Protein AF-A0A2K8KAL4-F1 (afdb_monomer_lite)

pLDDT: mean 86.69, std 16.33, range [38.91, 98.5]

Foldseek 3Di:
DDDDDDDDPDDDPPPDPDFQLLVLLVQLLVLVVQLVVQCPDDVSPPCVPVSNVVSVVSNVVSVVSLVPGDGPALSSQLSVLLSQCVVQQPDDDDPVCRVVSCCDPSRVVSQVSNCVSPVDPDGRRD

Sequence (126 aa):
MKHQIKNFESGTEKNQPIDPVAAAYADWLQARKDWRDMINIEGGEDFSHPLQLEAQGREDAAADIMLQEKPVSMMGFAGLAALAWCFNAPGEPKPEELPELAQSVDCGPILAIWRACTGKDGFPET

Structure (mmCIF, N/CA/C/O backbone):
data_AF-A0A2K8KAL4-F1
#
_entry.id   AF-A0A2K8KAL4-F1
#
loop_
_atom_site.group_PDB
_atom_site.id
_atom_site.type_symbol
_atom_site.label_atom_id
_atom_site.label_alt_id
_atom_site.label_comp_id
_atom_site.label_asym_id
_atom_site.label_entity_id
_atom_site.label_seq_id
_atom_site.pdbx_PDB_ins_code
_atom_site.Cartn_x
_atom_site.Cartn_y
_atom_site.Cartn_z
_atom_site.occupancy
_atom_site.B_iso_or_equiv
_atom_site.auth_seq_id
_atom_site.auth_comp_id
_atom_site.auth_asym_id
_atom_site.auth_atom_id
_atom_site.pdbx_PDB_model_num
ATOM 1 N N . MET A 1 1 ? -60.947 -7.282 -6.009 1.00 45.69 1 MET A N 1
ATOM 2 C CA . MET A 1 1 ? -59.499 -7.581 -6.050 1.00 45.69 1 MET A CA 1
ATOM 3 C C . MET A 1 1 ? -58.791 -6.623 -6.999 1.00 45.69 1 MET A C 1
ATOM 5 O O . MET A 1 1 ? -58.866 -6.841 -8.196 1.00 45.69 1 MET A O 1
ATOM 9 N N . LYS A 1 2 ? -58.139 -5.578 -6.473 1.00 40.41 2 LYS A N 1
ATOM 10 C CA . LYS A 1 2 ? -56.961 -4.906 -7.058 1.00 40.41 2 LYS A CA 1
ATOM 11 C C . LYS A 1 2 ? -56.220 -4.248 -5.889 1.00 40.41 2 LYS A C 1
ATOM 13 O O . LYS A 1 2 ? -56.662 -3.219 -5.395 1.00 40.41 2 LYS A O 1
ATOM 18 N N . HIS A 1 3 ? -55.190 -4.900 -5.357 1.00 38.91 3 HIS A N 1
ATOM 19 C CA . HIS A 1 3 ? -54.270 -4.266 -4.412 1.00 38.91 3 HIS A CA 1
ATOM 20 C C . HIS A 1 3 ? -53.178 -3.592 -5.241 1.00 38.91 3 HIS A C 1
ATOM 22 O O . HIS A 1 3 ? -52.383 -4.272 -5.882 1.00 38.91 3 HIS A O 1
ATOM 28 N N . GLN A 1 4 ? -53.188 -2.260 -5.283 1.00 41.25 4 GLN A N 1
ATOM 29 C CA . GLN A 1 4 ? -52.037 -1.493 -5.747 1.00 41.25 4 GLN A CA 1
ATOM 30 C C . GLN A 1 4 ? -51.002 -1.506 -4.625 1.00 41.25 4 GLN A C 1
ATOM 32 O O . GLN A 1 4 ? -51.195 -0.886 -3.580 1.00 41.25 4 GLN A O 1
ATOM 37 N N . ILE A 1 5 ? -49.924 -2.251 -4.837 1.00 49.56 5 ILE A N 1
ATOM 38 C CA . ILE A 1 5 ? -48.724 -2.174 -4.011 1.00 49.56 5 ILE A CA 1
ATOM 39 C C . ILE A 1 5 ? -48.064 -0.842 -4.372 1.00 49.56 5 ILE A C 1
ATOM 41 O O . ILE A 1 5 ? -47.630 -0.645 -5.505 1.00 49.56 5 ILE A O 1
ATOM 45 N N . LYS A 1 6 ? -48.061 0.105 -3.430 1.00 48.31 6 LYS A N 1
ATOM 46 C CA . LYS A 1 6 ? -47.231 1.305 -3.535 1.00 48.31 6 LYS A CA 1
ATOM 47 C C . LYS A 1 6 ? -45.781 0.851 -3.412 1.00 48.31 6 LYS A C 1
ATOM 49 O O . LYS A 1 6 ? -45.390 0.354 -2.358 1.00 48.31 6 LYS A O 1
ATOM 54 N N . ASN A 1 7 ? -45.015 1.003 -4.486 1.00 43.72 7 ASN A N 1
ATOM 55 C CA . ASN A 1 7 ? -43.568 0.864 -4.439 1.00 43.72 7 ASN A CA 1
ATOM 56 C C . ASN A 1 7 ? -43.032 1.909 -3.455 1.00 43.72 7 ASN A C 1
ATOM 58 O O . ASN A 1 7 ? -43.199 3.109 -3.665 1.00 43.72 7 ASN A O 1
ATOM 62 N N . PHE A 1 8 ? -42.448 1.438 -2.355 1.00 43.94 8 PHE A N 1
ATOM 63 C CA . PHE A 1 8 ? -41.551 2.244 -1.543 1.00 43.94 8 PHE A CA 1
ATOM 64 C C . PHE A 1 8 ? -40.325 2.512 -2.410 1.00 43.94 8 PHE A C 1
ATOM 66 O O . PHE A 1 8 ? -39.560 1.594 -2.701 1.00 43.94 8 PHE A O 1
ATOM 73 N N . GLU A 1 9 ? -40.178 3.749 -2.871 1.00 48.06 9 GLU A N 1
ATOM 74 C CA . GLU A 1 9 ? -38.927 4.214 -3.453 1.00 48.06 9 GLU A CA 1
ATOM 75 C C . GLU A 1 9 ? -37.846 4.049 -2.382 1.00 48.06 9 GLU A C 1
ATOM 77 O O . GLU A 1 9 ? -37.909 4.646 -1.303 1.00 48.06 9 GLU A O 1
ATOM 82 N N . SER A 1 10 ? -36.904 3.142 -2.645 1.00 52.19 10 SER A N 1
ATOM 83 C CA . SER A 1 10 ? -35.739 2.918 -1.803 1.00 52.19 10 SER A CA 1
ATOM 84 C C . SER A 1 10 ? -34.954 4.219 -1.743 1.00 52.19 10 SER A C 1
ATOM 86 O O . SER A 1 10 ? -34.432 4.684 -2.758 1.00 52.19 10 SER A O 1
ATOM 88 N N . GLY A 1 11 ? -34.924 4.810 -0.550 1.00 43.66 11 GLY A N 1
ATOM 89 C CA . GLY A 1 11 ? -34.206 6.037 -0.267 1.00 43.66 11 GLY A CA 1
ATOM 90 C C . GLY A 1 11 ? -32.781 5.979 -0.804 1.00 43.66 11 GLY A C 1
ATOM 91 O O . GLY A 1 11 ? -32.049 5.035 -0.527 1.00 43.66 11 GLY A O 1
ATOM 92 N N . THR A 1 12 ? -32.454 7.009 -1.581 1.00 46.75 12 THR A N 1
ATOM 93 C CA . THR A 1 12 ? -31.121 7.533 -1.891 1.00 46.75 12 THR A CA 1
ATOM 94 C C . THR A 1 12 ? -29.985 6.805 -1.168 1.00 46.75 12 THR A C 1
ATOM 96 O O . THR A 1 12 ? -29.838 6.957 0.051 1.00 46.75 12 THR A O 1
ATOM 99 N N . GLU A 1 13 ? -29.162 6.072 -1.924 1.00 48.25 13 GLU A N 1
ATOM 100 C CA . GLU A 1 13 ? -27.801 5.721 -1.517 1.00 48.25 13 GLU A CA 1
ATOM 101 C C . GLU A 1 13 ? -27.150 6.988 -0.961 1.00 48.25 13 GLU A C 1
ATOM 103 O O . GLU A 1 13 ? -26.923 7.972 -1.668 1.00 48.25 13 GLU A O 1
ATOM 108 N N . LYS A 1 14 ? -26.961 7.018 0.359 1.00 50.22 14 LYS A N 1
ATOM 109 C CA . LYS A 1 14 ? -26.276 8.121 1.015 1.00 50.22 14 LYS A CA 1
ATOM 110 C C . LYS A 1 14 ? -24.867 8.141 0.448 1.00 50.22 14 LYS A C 1
ATOM 112 O O . LYS A 1 14 ? -24.143 7.166 0.615 1.00 50.22 14 LYS A O 1
ATOM 117 N N . ASN A 1 15 ? -24.524 9.258 -0.184 1.00 55.38 15 ASN A N 1
ATOM 118 C CA . ASN A 1 15 ? -23.190 9.654 -0.610 1.00 55.38 15 ASN A CA 1
ATOM 119 C C . ASN A 1 15 ? -22.252 9.580 0.615 1.00 55.38 15 ASN A C 1
ATOM 121 O O . ASN A 1 15 ? -22.107 10.549 1.362 1.00 55.38 15 ASN A O 1
ATOM 125 N N . GLN A 1 16 ? -21.746 8.384 0.924 1.00 58.31 16 GLN A N 1
ATOM 126 C CA . GLN A 1 16 ? -20.786 8.176 2.000 1.00 58.31 16 GLN A CA 1
ATOM 127 C C . GLN A 1 16 ? -19.524 8.943 1.596 1.00 58.31 16 GLN A C 1
ATOM 129 O O . GLN A 1 16 ? -19.119 8.842 0.435 1.00 58.31 16 GLN A O 1
ATOM 134 N N . PRO A 1 17 ? -18.920 9.731 2.500 1.00 65.06 17 PRO A N 1
ATOM 135 C CA . PRO A 1 17 ? -17.642 10.362 2.217 1.00 65.06 17 PRO A CA 1
ATOM 136 C C . PRO A 1 17 ? -16.656 9.291 1.751 1.00 65.06 17 PRO A C 1
ATOM 138 O O . PRO A 1 17 ? -16.477 8.282 2.435 1.00 65.06 17 PRO A O 1
ATOM 141 N N . ILE A 1 18 ? -16.066 9.495 0.574 1.00 84.81 18 ILE A N 1
ATOM 142 C CA . ILE A 1 18 ? -15.011 8.619 0.070 1.00 84.81 18 ILE A CA 1
ATOM 143 C C . ILE A 1 18 ? -13.846 8.739 1.051 1.00 84.81 18 ILE A C 1
ATOM 145 O O . ILE A 1 18 ? -13.385 9.846 1.329 1.00 84.81 18 ILE A O 1
ATOM 149 N N . ASP A 1 19 ? -13.408 7.611 1.605 1.00 95.19 19 ASP A N 1
ATOM 150 C CA . ASP A 1 19 ? -12.204 7.576 2.425 1.00 95.19 19 ASP A CA 1
ATOM 151 C C . ASP A 1 19 ? -11.000 7.911 1.527 1.00 95.19 19 ASP A C 1
ATOM 153 O O . ASP A 1 19 ? -10.741 7.164 0.576 1.00 95.19 19 ASP A O 1
ATOM 157 N N . PRO A 1 20 ? -10.278 9.015 1.798 1.00 96.69 20 PRO A N 1
ATOM 158 C CA . PRO A 1 20 ? -9.178 9.455 0.946 1.00 96.69 20 PRO A CA 1
ATOM 159 C C . PRO A 1 20 ? -8.049 8.421 0.885 1.00 96.69 20 PRO A C 1
ATOM 161 O O . PRO A 1 20 ? -7.458 8.221 -0.172 1.00 96.69 20 PRO A O 1
ATOM 164 N N . VAL A 1 21 ? -7.797 7.707 1.985 1.00 98.12 21 VAL A N 1
ATOM 165 C CA . VAL A 1 21 ? -6.772 6.663 2.046 1.00 98.12 21 VAL A CA 1
ATOM 166 C C . VAL A 1 21 ? -7.230 5.418 1.293 1.00 98.12 21 VAL A C 1
ATOM 168 O O . VAL A 1 21 ? -6.429 4.795 0.607 1.00 98.12 21 VAL A O 1
ATOM 171 N N . ALA A 1 22 ? -8.514 5.055 1.367 1.00 97.75 22 ALA A N 1
ATOM 172 C CA . ALA A 1 22 ? -9.029 3.910 0.612 1.00 97.75 22 ALA A CA 1
ATOM 173 C C . ALA A 1 22 ? -9.003 4.154 -0.907 1.00 97.75 22 ALA A C 1
ATOM 175 O O . ALA A 1 22 ? -8.693 3.236 -1.664 1.00 97.75 22 ALA A O 1
ATOM 176 N N . ALA A 1 23 ? -9.315 5.378 -1.348 1.00 97.31 23 ALA A N 1
ATOM 177 C CA . ALA A 1 23 ? -9.207 5.764 -2.753 1.00 97.31 23 ALA A CA 1
ATOM 178 C C . ALA A 1 23 ? -7.746 5.718 -3.228 1.00 97.31 23 ALA A C 1
ATOM 180 O O . ALA A 1 23 ? -7.446 5.034 -4.204 1.00 97.31 23 ALA A O 1
ATOM 181 N N . ALA A 1 24 ? -6.834 6.343 -2.477 1.00 98.38 24 ALA A N 1
ATOM 182 C CA . ALA A 1 24 ? -5.408 6.317 -2.789 1.00 98.38 24 ALA A CA 1
ATOM 183 C C . ALA A 1 24 ? -4.832 4.892 -2.784 1.00 98.38 24 ALA A C 1
ATOM 185 O O . ALA A 1 24 ? -4.021 4.553 -3.636 1.00 98.38 24 ALA A O 1
ATOM 186 N N . TYR A 1 25 ? -5.294 4.017 -1.889 1.00 98.31 25 TYR A N 1
ATOM 187 C CA . TYR A 1 25 ? -4.873 2.618 -1.881 1.00 98.31 25 TYR A CA 1
ATOM 188 C C . TYR A 1 25 ? -5.266 1.873 -3.167 1.00 98.31 25 TYR A C 1
ATOM 190 O O . TYR A 1 25 ? -4.470 1.098 -3.696 1.00 98.31 25 TYR A O 1
ATOM 198 N N . ALA A 1 26 ? -6.462 2.120 -3.709 1.00 98.06 26 ALA A N 1
ATOM 199 C CA . ALA A 1 26 ? -6.866 1.535 -4.986 1.00 98.06 26 ALA A CA 1
ATOM 200 C C . ALA A 1 26 ? -5.995 2.043 -6.150 1.00 98.06 26 ALA A C 1
ATOM 202 O O . ALA A 1 26 ? -5.569 1.244 -6.987 1.00 98.06 26 ALA A O 1
ATOM 203 N N . ASP A 1 27 ? -5.685 3.342 -6.166 1.00 98.25 27 ASP A N 1
ATOM 204 C CA . ASP A 1 27 ? -4.797 3.942 -7.168 1.00 98.25 27 ASP A CA 1
ATOM 205 C C . ASP A 1 27 ? -3.373 3.373 -7.072 1.00 98.25 27 ASP A C 1
ATOM 207 O O . ASP A 1 27 ? -2.761 3.038 -8.089 1.00 98.25 27 ASP A O 1
ATOM 211 N N . TRP A 1 28 ? -2.877 3.182 -5.847 1.00 98.38 28 TRP A N 1
ATOM 212 C CA . TRP A 1 28 ? -1.580 2.576 -5.561 1.00 98.38 28 TRP A CA 1
ATOM 213 C C . TRP A 1 28 ? -1.493 1.130 -6.072 1.00 98.38 28 TRP A C 1
ATOM 215 O O . TRP A 1 28 ? -0.551 0.780 -6.786 1.00 98.38 28 TRP A O 1
ATOM 225 N N . LEU A 1 29 ? -2.509 0.298 -5.799 1.00 97.94 29 LEU A N 1
ATOM 226 C CA . LEU A 1 29 ? -2.582 -1.076 -6.315 1.00 97.94 29 LEU A CA 1
ATOM 227 C C . LEU A 1 29 ? -2.591 -1.119 -7.847 1.00 97.94 29 LEU A C 1
ATOM 229 O O . LEU A 1 29 ? -1.926 -1.965 -8.450 1.00 97.94 29 LEU A O 1
ATOM 233 N N . GLN A 1 30 ? -3.338 -0.215 -8.486 1.00 97.88 30 GLN A N 1
ATOM 234 C CA . GLN A 1 30 ? -3.397 -0.158 -9.942 1.00 97.88 30 GLN A CA 1
ATOM 235 C C . GLN A 1 30 ? -2.048 0.263 -10.538 1.00 97.88 30 GLN A C 1
ATOM 237 O O . GLN A 1 30 ? -1.587 -0.372 -11.483 1.00 97.88 30 GLN A O 1
ATOM 242 N N . ALA A 1 31 ? -1.382 1.269 -9.966 1.00 96.50 31 ALA A N 1
ATOM 243 C CA . ALA A 1 31 ? -0.058 1.704 -10.410 1.00 96.50 31 ALA A CA 1
ATOM 244 C C . ALA A 1 31 ? 0.987 0.581 -10.305 1.00 96.50 31 ALA A C 1
ATOM 246 O O . ALA A 1 31 ? 1.726 0.332 -11.259 1.00 96.50 31 ALA A O 1
ATOM 247 N N . ARG A 1 32 ? 0.982 -0.171 -9.198 1.00 94.75 32 ARG A N 1
ATOM 248 C CA . ARG A 1 32 ? 1.871 -1.327 -9.000 1.00 94.75 32 ARG A CA 1
ATOM 249 C C . ARG A 1 32 ? 1.586 -2.463 -9.961 1.00 94.75 32 ARG A C 1
ATOM 251 O O . ARG A 1 32 ? 2.514 -3.096 -10.460 1.00 94.75 32 ARG A O 1
ATOM 258 N N . LYS A 1 33 ? 0.310 -2.727 -10.239 1.00 94.56 33 LYS A N 1
ATOM 259 C CA . LYS A 1 33 ? -0.079 -3.692 -11.266 1.00 94.56 33 LYS A CA 1
ATOM 260 C C . LYS A 1 33 ? 0.455 -3.272 -12.635 1.00 94.56 33 LYS A C 1
ATOM 262 O O . LYS A 1 33 ? 1.091 -4.088 -13.288 1.00 94.56 33 LYS A O 1
ATOM 267 N N . ASP A 1 34 ? 0.262 -2.013 -13.025 1.00 93.38 34 ASP A N 1
ATOM 268 C CA . ASP A 1 34 ? 0.757 -1.500 -14.305 1.00 93.38 34 ASP A CA 1
ATOM 269 C C . ASP A 1 34 ? 2.286 -1.629 -14.395 1.00 93.38 34 ASP A C 1
ATOM 271 O O . ASP A 1 34 ? 2.815 -2.075 -15.412 1.00 93.38 34 ASP A O 1
ATOM 275 N N . TRP A 1 35 ? 3.000 -1.296 -13.314 1.00 89.81 35 TRP A N 1
ATOM 276 C CA . TRP A 1 35 ? 4.453 -1.448 -13.234 1.00 89.81 35 TRP A CA 1
ATOM 277 C C . TRP A 1 35 ? 4.893 -2.911 -13.388 1.00 89.81 35 TRP A C 1
ATOM 279 O O . TRP A 1 35 ? 5.757 -3.213 -14.212 1.00 89.81 35 TRP A O 1
ATOM 289 N N . ARG A 1 36 ? 4.245 -3.842 -12.673 1.00 89.56 36 ARG A N 1
ATOM 290 C CA . ARG A 1 36 ? 4.508 -5.288 -12.788 1.00 89.56 36 ARG A CA 1
ATOM 291 C C . ARG A 1 36 ? 4.218 -5.831 -14.181 1.00 89.56 36 ARG A C 1
ATOM 293 O O . ARG A 1 36 ? 4.984 -6.645 -14.689 1.00 89.56 36 ARG A O 1
ATOM 300 N N . ASP A 1 37 ? 3.125 -5.401 -14.798 1.00 90.94 37 ASP A N 1
ATOM 301 C CA . ASP A 1 37 ? 2.764 -5.823 -16.149 1.00 90.94 37 ASP A CA 1
ATOM 302 C C . ASP A 1 37 ? 3.838 -5.370 -17.155 1.00 90.94 37 ASP A C 1
ATOM 304 O O . ASP A 1 37 ? 4.170 -6.120 -18.070 1.00 90.94 37 ASP A O 1
ATOM 308 N N . MET A 1 38 ? 4.454 -4.200 -16.943 1.00 87.62 38 MET A N 1
ATOM 309 C CA . MET A 1 38 ? 5.528 -3.680 -17.794 1.00 87.62 38 MET A CA 1
ATOM 310 C C . MET A 1 38 ? 6.881 -4.366 -17.608 1.00 87.62 38 MET A C 1
ATOM 312 O O . MET A 1 38 ? 7.594 -4.520 -18.592 1.00 87.62 38 MET A O 1
ATOM 316 N N . ILE A 1 39 ? 7.262 -4.787 -16.402 1.00 86.75 39 ILE A N 1
ATOM 317 C CA . ILE A 1 39 ? 8.549 -5.488 -16.213 1.00 86.75 39 ILE A CA 1
ATOM 318 C C . ILE A 1 39 ? 8.503 -6.943 -16.703 1.00 86.75 39 ILE A C 1
ATOM 320 O O . ILE A 1 39 ? 9.540 -7.537 -16.975 1.00 86.75 39 ILE A O 1
ATOM 324 N N . ASN A 1 40 ? 7.303 -7.517 -16.843 1.00 85.12 40 ASN A N 1
ATOM 325 C CA . ASN A 1 40 ? 7.103 -8.908 -17.255 1.00 85.12 40 ASN A CA 1
ATOM 326 C C . ASN A 1 40 ? 7.039 -9.111 -18.784 1.00 85.12 40 ASN A C 1
ATOM 328 O O . ASN A 1 40 ? 6.879 -10.247 -19.236 1.00 85.12 40 ASN A O 1
ATOM 332 N N . ILE A 1 41 ? 7.143 -8.049 -19.592 1.00 84.12 41 ILE A N 1
ATOM 333 C CA . ILE A 1 41 ? 7.239 -8.164 -21.059 1.00 84.12 41 ILE A CA 1
ATOM 334 C C . ILE A 1 41 ? 8.700 -8.265 -21.513 1.00 84.12 41 ILE A C 1
ATOM 336 O O . ILE A 1 41 ? 9.622 -7.846 -20.817 1.00 84.12 41 ILE A O 1
ATOM 340 N N . GLU A 1 42 ? 8.926 -8.789 -22.719 1.00 76.00 42 GLU A N 1
ATOM 341 C CA . GLU A 1 42 ? 10.258 -8.814 -23.330 1.00 76.00 42 GLU A CA 1
ATOM 342 C C . GLU A 1 42 ? 10.809 -7.382 -23.482 1.00 76.00 42 GLU A C 1
ATOM 344 O O . GLU A 1 42 ? 10.163 -6.522 -24.081 1.00 76.00 42 GLU A O 1
ATOM 349 N N . GLY A 1 43 ? 11.990 -7.115 -22.912 1.00 77.19 43 GLY A N 1
ATOM 350 C CA . GLY A 1 43 ? 12.573 -5.766 -22.845 1.00 77.19 43 GLY A CA 1
ATOM 351 C C . GLY A 1 43 ? 12.057 -4.891 -21.692 1.00 77.19 43 GLY A C 1
ATOM 352 O O . GLY A 1 43 ? 12.453 -3.733 -21.591 1.00 77.19 43 GLY A O 1
ATOM 353 N N . GLY A 1 44 ? 11.222 -5.437 -20.801 1.00 72.12 44 GLY A N 1
ATOM 354 C CA . GLY A 1 44 ? 10.670 -4.759 -19.621 1.00 72.12 44 GLY A CA 1
ATOM 355 C C . GLY A 1 44 ? 11.690 -4.393 -18.537 1.00 72.12 44 GLY A C 1
ATOM 356 O O . GLY A 1 44 ? 11.349 -3.698 -17.588 1.00 72.12 44 GLY A O 1
ATOM 357 N N . GLU A 1 45 ? 12.950 -4.799 -18.680 1.00 80.81 45 GLU A N 1
ATOM 358 C CA . GLU A 1 45 ? 14.040 -4.441 -17.761 1.00 80.81 45 GLU A CA 1
ATOM 359 C C . GLU A 1 45 ? 14.615 -3.032 -18.019 1.00 80.81 45 GLU A C 1
ATOM 361 O O . GLU A 1 45 ? 15.527 -2.592 -17.318 1.00 80.81 45 GLU A O 1
ATOM 366 N N . ASP A 1 46 ? 14.093 -2.292 -19.007 1.00 84.62 46 ASP A N 1
ATOM 367 C CA . ASP A 1 46 ? 14.392 -0.865 -19.157 1.00 84.62 46 ASP A CA 1
ATOM 368 C C . ASP A 1 46 ? 13.613 -0.031 -18.130 1.00 84.62 46 ASP A C 1
ATOM 370 O O . ASP A 1 46 ? 12.599 0.602 -18.430 1.00 84.62 46 ASP A O 1
ATOM 374 N N . PHE A 1 47 ? 14.143 0.016 -16.908 1.00 81.75 47 PHE A N 1
ATOM 375 C CA . PHE A 1 47 ? 13.602 0.812 -15.801 1.00 81.75 47 PHE A CA 1
ATOM 376 C C . PHE A 1 47 ? 13.623 2.330 -16.039 1.00 81.75 47 PHE A C 1
ATOM 378 O O . PHE A 1 47 ? 13.107 3.092 -15.224 1.00 81.75 47 PHE A O 1
ATOM 385 N N . SER A 1 48 ? 14.213 2.791 -17.148 1.00 87.50 48 SER A N 1
ATOM 386 C CA . SER A 1 48 ? 14.169 4.191 -17.574 1.00 87.50 48 SER A CA 1
ATOM 387 C C . SER A 1 48 ? 13.058 4.481 -18.586 1.00 87.50 48 SER A C 1
ATOM 389 O O . SER A 1 48 ? 12.855 5.640 -18.961 1.00 87.50 48 SER A O 1
ATOM 391 N N . HIS A 1 49 ? 12.311 3.456 -19.012 1.00 87.81 49 HIS A N 1
ATOM 392 C CA . HIS A 1 49 ? 11.228 3.615 -19.966 1.00 87.81 49 HIS A CA 1
ATOM 393 C C . HIS A 1 49 ? 10.161 4.581 -19.411 1.00 87.81 49 HIS A C 1
ATOM 395 O O . HIS A 1 49 ? 9.680 4.380 -18.290 1.00 87.81 49 HIS A O 1
ATOM 401 N N . PRO A 1 50 ? 9.714 5.598 -20.178 1.00 90.06 50 PRO A N 1
ATOM 402 C CA . PRO A 1 50 ? 8.807 6.634 -19.676 1.00 90.06 50 PRO A CA 1
ATOM 403 C C . PRO A 1 50 ? 7.525 6.101 -19.029 1.00 90.06 50 PRO A C 1
ATOM 405 O O . PRO A 1 50 ? 7.084 6.642 -18.023 1.00 90.06 50 PRO A O 1
ATOM 408 N N . LEU A 1 51 ? 6.956 5.015 -19.564 1.00 88.06 51 LEU A N 1
ATOM 409 C CA . LEU A 1 51 ? 5.755 4.399 -18.987 1.00 88.06 51 LEU A CA 1
ATOM 410 C C . LEU A 1 51 ? 6.014 3.767 -17.610 1.00 88.06 51 LEU A C 1
ATOM 412 O O . LEU A 1 51 ? 5.146 3.834 -16.745 1.00 88.06 51 LEU A O 1
ATOM 416 N N . GLN A 1 52 ? 7.203 3.198 -17.377 1.00 87.94 52 GLN A N 1
ATOM 417 C CA . GLN A 1 52 ? 7.555 2.649 -16.064 1.00 87.94 52 GLN A CA 1
ATOM 418 C C . GLN A 1 52 ? 7.744 3.769 -15.042 1.00 87.94 52 GLN A C 1
ATOM 420 O O . GLN A 1 52 ? 7.226 3.667 -13.933 1.00 87.94 52 GLN A O 1
ATOM 425 N N . LEU A 1 53 ? 8.401 4.863 -15.444 1.00 92.19 53 LEU A N 1
ATOM 426 C CA . LEU A 1 53 ? 8.546 6.062 -14.616 1.00 92.19 53 LEU A CA 1
ATOM 427 C C . LEU A 1 53 ? 7.188 6.712 -14.304 1.00 92.19 53 LEU A C 1
ATOM 429 O O . LEU A 1 53 ? 6.978 7.195 -13.197 1.00 92.19 53 LEU A O 1
ATOM 433 N N . GLU A 1 54 ? 6.247 6.707 -15.252 1.00 93.88 54 GLU A N 1
ATOM 434 C CA . GLU A 1 54 ? 4.883 7.199 -15.030 1.00 93.88 54 GLU A CA 1
ATOM 435 C C . GLU A 1 54 ? 4.111 6.323 -14.033 1.00 93.88 54 GLU A C 1
ATOM 437 O O . GLU A 1 54 ? 3.446 6.850 -13.141 1.00 93.88 54 GLU A O 1
ATOM 442 N N . ALA A 1 55 ? 4.194 4.994 -14.154 1.00 93.38 55 ALA A N 1
ATOM 443 C CA . ALA A 1 55 ? 3.575 4.087 -13.187 1.00 93.38 55 ALA A CA 1
ATOM 444 C C . ALA A 1 55 ? 4.186 4.244 -11.791 1.00 93.38 55 ALA A C 1
ATOM 446 O O . ALA A 1 55 ? 3.437 4.374 -10.827 1.00 93.38 55 ALA A O 1
ATOM 447 N N . GLN A 1 56 ? 5.514 4.336 -11.696 1.00 93.62 56 GLN A N 1
ATOM 448 C CA . GLN A 1 56 ? 6.199 4.609 -10.435 1.00 93.62 56 GLN A CA 1
ATOM 449 C C . GLN A 1 56 ? 5.766 5.956 -9.837 1.00 93.62 56 GLN A C 1
ATOM 451 O O . GLN A 1 56 ? 5.429 6.029 -8.664 1.00 93.62 56 GLN A O 1
ATOM 456 N N . GLY A 1 57 ? 5.674 7.015 -10.647 1.00 96.69 57 GLY A N 1
ATOM 457 C CA . GLY A 1 57 ? 5.219 8.323 -10.172 1.00 96.69 57 GLY A CA 1
ATOM 458 C C . GLY A 1 57 ? 3.779 8.319 -9.644 1.00 96.69 57 GLY A C 1
ATOM 459 O O . GLY A 1 57 ? 3.477 9.017 -8.678 1.00 96.69 57 GLY A O 1
ATOM 460 N N . ARG A 1 58 ? 2.882 7.522 -10.244 1.00 97.69 58 ARG A N 1
ATOM 461 C CA . ARG A 1 58 ? 1.516 7.322 -9.723 1.00 97.69 58 ARG A CA 1
ATOM 462 C C . ARG A 1 58 ? 1.509 6.530 -8.422 1.00 97.69 58 ARG A C 1
ATOM 464 O O . ARG A 1 58 ? 0.739 6.866 -7.526 1.00 97.69 58 ARG A O 1
ATOM 471 N N . GLU A 1 59 ? 2.348 5.502 -8.328 1.00 97.69 59 GLU A N 1
ATOM 472 C CA . GLU A 1 59 ? 2.533 4.726 -7.104 1.00 97.69 59 GLU A CA 1
ATOM 473 C C . GLU A 1 59 ? 2.998 5.633 -5.956 1.00 97.69 59 GLU A C 1
ATOM 475 O O . GLU A 1 59 ? 2.338 5.691 -4.919 1.00 97.69 59 GLU A O 1
ATOM 480 N N . ASP A 1 60 ? 4.064 6.407 -6.164 1.00 97.50 60 ASP A N 1
ATOM 481 C CA . ASP A 1 60 ? 4.623 7.311 -5.155 1.00 97.50 60 ASP A CA 1
ATOM 482 C C . ASP A 1 60 ? 3.597 8.366 -4.712 1.00 97.50 60 ASP A C 1
ATOM 484 O O . ASP A 1 60 ? 3.375 8.567 -3.517 1.00 97.50 60 ASP A O 1
ATOM 488 N N . ALA A 1 61 ? 2.896 8.990 -5.665 1.00 98.31 61 ALA A N 1
ATOM 489 C CA . ALA A 1 61 ? 1.882 9.999 -5.361 1.00 98.31 61 ALA A CA 1
ATOM 490 C C . ALA A 1 61 ? 0.715 9.433 -4.532 1.00 98.31 61 ALA A C 1
ATOM 492 O O . ALA A 1 61 ? 0.213 10.096 -3.622 1.00 98.31 61 ALA A O 1
ATOM 493 N N . ALA A 1 62 ? 0.278 8.207 -4.828 1.00 98.44 62 ALA A N 1
ATOM 494 C CA . ALA A 1 62 ? -0.778 7.547 -4.072 1.00 98.44 62 ALA A CA 1
ATOM 495 C C . ALA A 1 62 ? -0.309 7.167 -2.656 1.00 98.44 62 ALA A C 1
ATOM 497 O O . ALA A 1 62 ? -1.032 7.403 -1.685 1.00 98.44 62 ALA A O 1
ATOM 498 N N . ALA A 1 63 ? 0.917 6.652 -2.518 1.00 98.19 63 ALA A N 1
ATOM 499 C CA . ALA A 1 63 ? 1.516 6.349 -1.221 1.00 98.19 63 ALA A CA 1
ATOM 500 C C . ALA A 1 63 ? 1.665 7.608 -0.345 1.00 98.19 63 ALA A C 1
ATOM 502 O O . ALA A 1 63 ? 1.354 7.567 0.848 1.00 98.19 63 ALA A O 1
ATOM 503 N N . ASP A 1 64 ? 2.055 8.741 -0.933 1.00 98.44 64 ASP A N 1
ATOM 504 C CA . ASP A 1 64 ? 2.133 10.028 -0.236 1.00 98.44 64 ASP A CA 1
ATOM 505 C C . ASP A 1 64 ? 0.772 10.457 0.328 1.00 98.44 64 ASP A C 1
ATOM 507 O O . ASP A 1 64 ? 0.687 10.864 1.490 1.00 98.44 64 ASP A O 1
ATOM 511 N N . ILE A 1 65 ? -0.308 10.315 -0.448 1.00 98.25 65 ILE A N 1
ATOM 512 C CA . ILE A 1 65 ? -1.669 10.610 0.029 1.00 98.25 65 ILE A CA 1
ATOM 513 C C . ILE A 1 65 ? -2.029 9.691 1.198 1.00 98.25 65 ILE A C 1
ATOM 515 O O . ILE A 1 65 ? -2.519 10.167 2.223 1.00 98.25 65 ILE A O 1
ATOM 519 N N . MET A 1 66 ? -1.757 8.387 1.078 1.00 98.50 66 MET A N 1
ATOM 520 C CA . MET A 1 66 ? -2.024 7.429 2.152 1.00 98.50 66 MET A CA 1
ATOM 521 C C . MET A 1 66 ? -1.314 7.833 3.453 1.00 98.50 66 MET A C 1
ATOM 523 O O . MET A 1 66 ? -1.919 7.745 4.517 1.00 98.50 66 MET A O 1
ATOM 527 N N . LEU A 1 67 ? -0.070 8.320 3.386 1.00 98.19 67 LEU A N 1
ATOM 528 C CA . LEU A 1 67 ? 0.711 8.729 4.562 1.00 98.19 67 LEU A CA 1
ATOM 529 C C . LEU A 1 67 ? 0.310 10.096 5.146 1.00 98.19 67 LEU A C 1
ATOM 531 O O . LEU A 1 67 ? 0.540 10.334 6.334 1.00 98.19 67 LEU A O 1
ATOM 535 N N . GLN A 1 68 ? -0.250 11.001 4.340 1.00 98.31 68 GLN A N 1
ATOM 536 C CA . GLN A 1 68 ? -0.608 12.363 4.764 1.00 98.31 68 GLN A CA 1
ATOM 537 C C . GLN A 1 68 ? -2.051 12.481 5.268 1.00 98.31 68 GLN 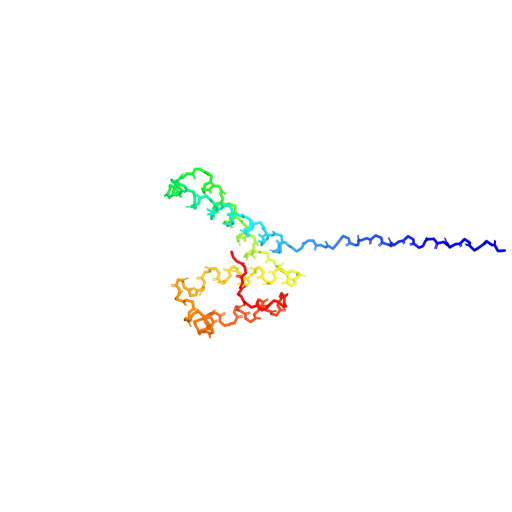A C 1
ATOM 539 O O . GLN A 1 68 ? -2.350 13.343 6.101 1.00 98.31 68 GLN A O 1
ATOM 544 N N . GLU A 1 69 ? -2.940 11.612 4.792 1.00 97.94 69 GLU A N 1
ATOM 545 C CA . GLU A 1 69 ? -4.361 11.645 5.116 1.00 97.94 69 GLU A CA 1
ATOM 546 C C . GLU A 1 69 ? -4.738 10.718 6.277 1.00 97.94 69 GLU A C 1
ATOM 548 O O . GLU A 1 69 ? -3.998 9.828 6.699 1.00 97.94 69 GLU A O 1
ATOM 553 N N . LYS A 1 70 ? -5.934 10.940 6.832 1.00 97.00 70 LYS A N 1
ATOM 554 C CA . LYS A 1 70 ? -6.486 10.094 7.897 1.00 97.00 70 LYS A CA 1
ATOM 555 C C . LYS A 1 70 ? -7.516 9.128 7.314 1.00 97.00 70 LYS A C 1
ATOM 557 O O . LYS A 1 70 ? -8.506 9.603 6.754 1.00 97.00 70 LYS A O 1
ATOM 562 N N . PRO A 1 71 ? -7.357 7.805 7.496 1.00 96.44 71 PRO A N 1
ATOM 563 C CA . PRO A 1 71 ? -8.377 6.856 7.078 1.00 96.44 71 PRO A CA 1
ATOM 564 C C . PRO A 1 71 ? -9.644 7.038 7.920 1.00 96.44 71 PRO A C 1
ATOM 566 O O . PRO A 1 71 ? -9.589 7.315 9.122 1.00 96.44 71 PRO A O 1
ATOM 569 N N . VAL A 1 72 ? -10.800 6.859 7.285 1.00 96.12 72 VAL A N 1
ATOM 570 C CA . VAL A 1 72 ? -12.131 6.961 7.918 1.00 96.12 72 VAL A CA 1
ATOM 571 C C . VAL A 1 72 ? -12.982 5.708 7.698 1.00 96.12 72 VAL A C 1
ATOM 573 O O . VAL A 1 72 ? -14.144 5.650 8.097 1.00 96.12 72 VAL A O 1
ATOM 576 N N . SER A 1 73 ? -12.395 4.682 7.092 1.00 96.25 73 SER A N 1
ATOM 577 C CA . SER A 1 73 ? -12.983 3.381 6.818 1.00 96.25 73 SER A CA 1
ATOM 578 C C . SER A 1 73 ? -11.984 2.269 7.131 1.00 96.25 73 SER A C 1
ATOM 580 O O . SER A 1 73 ? -10.769 2.472 7.144 1.00 96.25 73 SER A O 1
ATOM 582 N N . MET A 1 74 ? -12.498 1.053 7.320 1.00 97.25 74 MET A N 1
ATOM 583 C CA . MET A 1 74 ? -11.652 -0.132 7.491 1.00 97.25 74 MET A CA 1
ATOM 584 C C . MET A 1 74 ? -10.754 -0.378 6.275 1.00 97.25 74 MET A C 1
ATOM 586 O O . MET A 1 74 ? -9.628 -0.831 6.442 1.00 97.25 74 MET A O 1
ATOM 590 N N . MET A 1 75 ? -11.206 -0.027 5.067 1.00 97.00 75 MET A N 1
ATOM 591 C CA . MET A 1 75 ? -10.384 -0.162 3.865 1.00 97.00 75 MET A CA 1
ATOM 592 C C . MET A 1 75 ? -9.220 0.835 3.846 1.00 97.00 75 MET A C 1
ATOM 594 O O . MET A 1 75 ? -8.125 0.471 3.436 1.00 97.00 75 MET A O 1
ATOM 598 N N . GLY A 1 76 ? -9.407 2.057 4.353 1.00 97.69 76 GLY A N 1
ATOM 599 C CA . GLY A 1 76 ? -8.305 3.009 4.513 1.00 97.69 76 GLY A CA 1
ATOM 600 C C . GLY A 1 76 ? -7.242 2.493 5.489 1.00 97.69 76 GLY A C 1
ATOM 601 O O . GLY A 1 76 ? -6.051 2.526 5.191 1.00 97.69 76 GLY A O 1
ATOM 602 N N . PHE A 1 77 ? -7.660 1.920 6.625 1.00 98.19 77 PHE A N 1
ATOM 603 C CA . PHE A 1 77 ? -6.729 1.261 7.552 1.00 98.19 77 PHE A CA 1
ATOM 604 C C . PHE A 1 77 ? -6.038 0.038 6.926 1.00 98.19 77 PHE A C 1
ATOM 606 O O . PHE A 1 77 ? -4.841 -0.159 7.136 1.00 98.19 77 PHE A O 1
ATOM 613 N N . ALA A 1 78 ? -6.762 -0.760 6.133 1.00 98.19 78 ALA A N 1
ATOM 614 C CA . ALA A 1 78 ? -6.183 -1.876 5.388 1.00 98.19 78 ALA A CA 1
ATOM 615 C C . ALA A 1 78 ? -5.124 -1.400 4.382 1.00 98.19 78 ALA A C 1
ATOM 617 O O . ALA A 1 78 ? -4.061 -2.010 4.295 1.00 98.19 78 ALA A O 1
ATOM 618 N N . GLY A 1 79 ? -5.375 -0.284 3.691 1.00 98.12 79 GLY A N 1
ATOM 619 C CA . GLY A 1 79 ? -4.414 0.337 2.784 1.00 98.12 79 GLY A CA 1
ATOM 620 C C . GLY A 1 79 ? -3.115 0.723 3.488 1.00 98.12 79 GLY A C 1
ATOM 621 O O . GLY A 1 79 ? -2.037 0.378 3.014 1.00 98.12 79 GLY A O 1
ATOM 622 N N . LEU A 1 80 ? -3.186 1.350 4.668 1.00 98.44 80 LEU A N 1
ATOM 623 C CA . LEU A 1 80 ? -1.982 1.659 5.455 1.00 98.44 80 LEU A CA 1
ATOM 624 C C . LEU A 1 80 ? -1.206 0.406 5.872 1.00 98.44 80 LEU A C 1
ATOM 626 O O . LEU A 1 80 ? 0.023 0.404 5.829 1.00 98.44 80 LEU A O 1
ATOM 630 N N . ALA A 1 81 ? -1.904 -0.667 6.257 1.00 98.12 81 ALA A N 1
ATOM 631 C CA . ALA A 1 81 ? -1.254 -1.939 6.561 1.00 98.12 81 ALA A CA 1
ATOM 632 C C . ALA A 1 81 ? -0.577 -2.545 5.320 1.00 98.12 81 ALA A C 1
ATOM 634 O O . ALA A 1 81 ? 0.538 -3.048 5.425 1.00 98.12 81 ALA A O 1
ATOM 635 N N . ALA A 1 82 ? -1.200 -2.460 4.144 1.00 97.69 82 ALA A N 1
ATOM 636 C CA . ALA A 1 82 ? -0.596 -2.902 2.890 1.00 97.69 82 ALA A CA 1
ATOM 637 C C . ALA A 1 82 ? 0.648 -2.093 2.509 1.00 97.69 82 ALA A C 1
ATOM 639 O O . ALA A 1 82 ? 1.669 -2.676 2.147 1.00 97.69 82 ALA A O 1
ATOM 640 N N . LEU A 1 83 ? 0.603 -0.771 2.670 1.00 97.69 83 LEU A N 1
ATOM 641 C CA . LEU A 1 83 ? 1.757 0.087 2.427 1.00 97.69 83 LEU A CA 1
ATOM 642 C C . LEU A 1 83 ? 2.903 -0.228 3.401 1.00 97.69 83 LEU A C 1
ATOM 644 O O . LEU A 1 83 ? 4.045 -0.400 2.983 1.00 97.69 83 LEU A O 1
ATOM 648 N N . ALA A 1 84 ? 2.602 -0.392 4.693 1.00 96.88 84 ALA A N 1
ATOM 649 C CA . ALA A 1 84 ? 3.596 -0.801 5.682 1.00 96.88 84 ALA A CA 1
ATOM 650 C C . ALA A 1 84 ? 4.193 -2.180 5.356 1.00 96.88 84 ALA A C 1
ATOM 652 O O . ALA A 1 84 ? 5.403 -2.370 5.471 1.00 96.88 84 ALA A O 1
ATOM 653 N N . TRP A 1 85 ? 3.365 -3.128 4.911 1.00 95.62 85 TRP A N 1
ATOM 654 C CA . TRP A 1 85 ? 3.822 -4.439 4.458 1.00 95.62 85 TRP A CA 1
ATOM 655 C C . TRP A 1 85 ? 4.757 -4.323 3.258 1.00 95.62 85 TRP A C 1
ATOM 657 O O . TRP A 1 85 ? 5.805 -4.949 3.262 1.00 95.62 85 TRP A O 1
ATOM 667 N N . CYS A 1 86 ? 4.457 -3.472 2.277 1.00 93.75 86 CYS A N 1
ATOM 668 C CA . CYS A 1 86 ? 5.322 -3.275 1.113 1.00 93.75 86 CYS A CA 1
ATOM 669 C C . CYS A 1 86 ? 6.766 -2.892 1.483 1.00 93.75 86 CYS A C 1
ATOM 671 O O . CYS A 1 86 ? 7.696 -3.280 0.782 1.00 93.75 86 CYS A O 1
ATOM 673 N N . PHE A 1 87 ? 6.959 -2.156 2.582 1.00 90.88 87 PHE A N 1
ATOM 674 C CA . PHE A 1 87 ? 8.285 -1.732 3.042 1.00 90.88 87 PHE A CA 1
ATOM 675 C C . PHE A 1 87 ? 8.952 -2.695 4.028 1.00 90.88 87 PHE A C 1
ATOM 677 O O . PHE A 1 87 ? 10.172 -2.666 4.162 1.00 90.88 87 PHE A O 1
ATOM 684 N N . ASN A 1 88 ? 8.171 -3.513 4.738 1.00 90.25 88 ASN A N 1
ATOM 685 C CA . ASN A 1 88 ? 8.664 -4.333 5.852 1.00 90.25 88 ASN A CA 1
ATOM 686 C C . ASN A 1 88 ? 8.501 -5.840 5.630 1.00 90.25 88 ASN A C 1
ATOM 688 O O . ASN A 1 88 ? 8.942 -6.620 6.472 1.00 90.25 88 ASN A O 1
ATOM 692 N N . ALA A 1 89 ? 7.854 -6.259 4.540 1.00 84.50 89 ALA A N 1
ATOM 693 C CA . ALA A 1 89 ? 7.641 -7.664 4.241 1.00 84.50 89 ALA A CA 1
ATOM 694 C C . ALA A 1 89 ? 8.980 -8.410 4.196 1.00 84.50 89 ALA A C 1
ATOM 696 O O . ALA A 1 89 ? 9.992 -7.851 3.756 1.00 84.50 89 ALA A O 1
ATOM 697 N N . PRO A 1 90 ? 9.001 -9.692 4.595 1.00 78.44 90 PRO A N 1
ATOM 698 C CA . PRO A 1 90 ? 10.169 -10.524 4.365 1.00 78.44 90 PRO A CA 1
ATOM 699 C C . PRO A 1 90 ? 10.371 -10.580 2.849 1.00 78.44 90 PRO A C 1
ATOM 701 O O . PRO A 1 90 ? 9.450 -11.013 2.167 1.00 78.44 90 PRO A O 1
ATOM 704 N N . GLY A 1 91 ? 11.513 -10.093 2.348 1.00 81.06 91 GLY A N 1
ATOM 705 C CA . GLY A 1 91 ? 11.747 -9.785 0.926 1.00 81.06 91 GLY A CA 1
ATOM 706 C C . GLY A 1 91 ? 11.315 -10.878 -0.060 1.00 81.06 91 GLY A C 1
ATOM 707 O O . GLY A 1 91 ? 10.172 -10.904 -0.500 1.00 81.06 91 GLY A O 1
ATOM 708 N N . GLU A 1 92 ? 12.227 -11.784 -0.420 1.00 81.44 92 GLU A N 1
ATOM 709 C CA . GLU A 1 92 ? 11.924 -12.940 -1.281 1.00 81.44 92 GLU A CA 1
ATOM 710 C C . GLU A 1 92 ? 12.169 -14.256 -0.522 1.00 81.44 92 GLU A C 1
ATOM 712 O O . GLU A 1 92 ? 13.105 -14.998 -0.834 1.00 81.44 92 GLU A O 1
ATOM 717 N N . PRO A 1 93 ? 11.390 -14.543 0.539 1.00 85.81 93 PRO A N 1
ATOM 718 C CA . PRO A 1 93 ? 11.532 -15.783 1.278 1.00 85.81 93 PRO A CA 1
ATOM 719 C C . PRO A 1 93 ? 11.081 -16.954 0.415 1.00 85.81 93 PRO A C 1
ATOM 721 O O . PRO A 1 93 ? 10.230 -16.820 -0.472 1.00 85.81 93 PRO A O 1
ATOM 724 N N . LYS A 1 94 ? 11.582 -18.147 0.733 1.00 89.25 94 LYS A N 1
ATOM 725 C CA . LYS A 1 94 ? 10.989 -19.349 0.151 1.00 89.25 94 LYS A CA 1
ATOM 726 C C . LYS A 1 94 ? 9.548 -19.510 0.651 1.00 89.25 94 LYS A C 1
ATOM 728 O O . LYS A 1 94 ? 9.251 -19.113 1.784 1.00 89.25 94 LYS A O 1
ATOM 733 N N . PRO A 1 95 ? 8.644 -20.119 -0.139 1.00 86.56 95 PRO A N 1
ATOM 734 C CA . PRO A 1 95 ? 7.243 -20.278 0.251 1.00 86.56 95 PRO A CA 1
ATOM 735 C C . PRO A 1 95 ? 7.039 -20.928 1.628 1.00 86.56 95 PRO A C 1
ATOM 737 O O . PRO A 1 95 ? 6.115 -20.562 2.349 1.00 86.56 95 PRO A O 1
ATOM 740 N N . GLU A 1 96 ? 7.905 -21.867 2.012 1.00 90.94 96 GLU A N 1
ATOM 741 C CA . GLU A 1 96 ? 7.870 -22.552 3.306 1.00 90.94 96 GLU A CA 1
ATOM 742 C C . GLU A 1 96 ? 8.325 -21.689 4.498 1.00 90.94 96 GLU A C 1
ATOM 744 O O . GLU A 1 96 ? 7.906 -21.949 5.623 1.00 90.94 96 GLU A O 1
ATOM 749 N N . GLU A 1 97 ? 9.136 -20.654 4.264 1.00 89.12 97 GLU A N 1
ATOM 750 C CA . GLU A 1 97 ? 9.663 -19.742 5.295 1.00 89.12 97 GLU A CA 1
ATOM 751 C C . GLU A 1 97 ? 8.706 -18.565 5.551 1.00 89.12 97 GLU A C 1
ATOM 753 O O . GLU A 1 97 ? 8.677 -17.985 6.640 1.00 89.12 97 GLU A O 1
ATOM 758 N N . LEU A 1 98 ? 7.890 -18.219 4.549 1.00 85.38 98 LEU A N 1
ATOM 759 C CA . LEU A 1 98 ? 7.006 -17.057 4.574 1.00 85.38 98 LEU A CA 1
ATOM 760 C C . LEU A 1 98 ? 6.035 -17.037 5.774 1.00 85.38 98 LEU A C 1
ATOM 762 O O . LEU A 1 98 ? 5.903 -15.972 6.380 1.00 85.38 98 LEU A O 1
ATOM 766 N N . PRO A 1 99 ? 5.373 -18.144 6.181 1.00 87.62 99 PRO A N 1
ATOM 767 C CA . PRO A 1 99 ? 4.476 -18.119 7.335 1.00 87.62 99 PRO A CA 1
ATOM 768 C C . PRO A 1 99 ? 5.171 -17.731 8.640 1.00 87.62 99 PRO A C 1
ATOM 770 O O . PRO A 1 99 ? 4.582 -16.998 9.428 1.00 87.62 99 PRO A O 1
ATOM 773 N N . GLU A 1 100 ? 6.402 -18.197 8.867 1.00 89.12 100 GLU A N 1
ATOM 774 C CA . GLU A 1 100 ? 7.173 -17.893 10.077 1.00 89.12 100 GLU A CA 1
ATOM 775 C C . GLU A 1 100 ? 7.685 -16.450 10.051 1.00 89.12 100 GLU A C 1
ATOM 777 O O . GLU A 1 100 ? 7.465 -15.693 10.997 1.00 89.12 100 GLU A O 1
ATOM 782 N N . LEU A 1 101 ? 8.288 -16.027 8.937 1.00 87.44 101 LEU A N 1
ATOM 783 C CA . LEU A 1 101 ? 8.828 -14.673 8.791 1.00 87.44 101 LEU A CA 1
ATOM 784 C C . LEU A 1 101 ? 7.737 -13.596 8.853 1.00 87.44 101 LEU A C 1
ATOM 786 O O . LEU A 1 101 ? 7.947 -12.521 9.418 1.00 87.44 101 LEU A O 1
ATOM 790 N N . ALA A 1 102 ? 6.540 -13.903 8.351 1.00 88.62 102 ALA A N 1
ATOM 791 C CA . ALA A 1 102 ? 5.377 -13.032 8.458 1.00 88.62 102 ALA A CA 1
ATOM 792 C C . ALA A 1 102 ? 4.872 -12.837 9.900 1.00 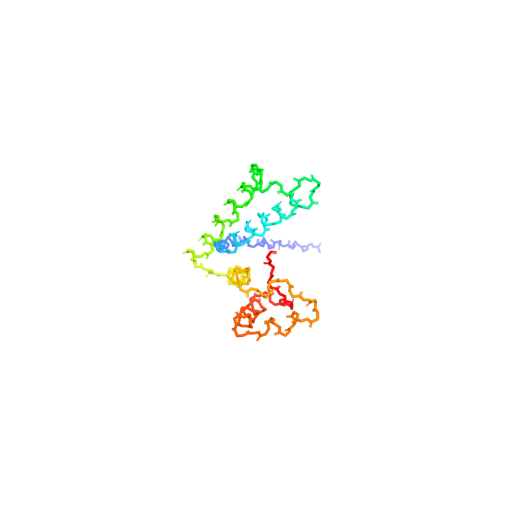88.62 102 ALA A C 1
ATOM 794 O O . ALA A 1 102 ? 4.093 -11.917 10.143 1.00 88.62 102 ALA A O 1
ATOM 795 N N . GLN A 1 103 ? 5.293 -13.680 10.851 1.00 89.19 103 GLN A N 1
ATOM 796 C CA . GLN A 1 103 ? 5.016 -13.525 12.286 1.00 89.19 103 GLN A CA 1
ATOM 797 C C . GLN A 1 103 ? 6.144 -12.814 13.047 1.00 89.19 103 GLN A C 1
ATOM 799 O O . GLN A 1 103 ? 6.085 -12.722 14.274 1.00 89.19 103 GLN A O 1
ATOM 804 N N . SER A 1 104 ? 7.170 -12.310 12.355 1.00 90.69 104 SER A N 1
ATOM 805 C CA . SER A 1 104 ? 8.224 -11.509 12.983 1.00 90.69 104 SER A CA 1
ATOM 806 C C . SER A 1 104 ? 7.657 -10.266 13.678 1.00 90.69 104 SER A C 1
ATOM 808 O O . SER A 1 104 ? 6.539 -9.829 13.404 1.00 90.69 104 SER A O 1
ATOM 810 N N . VAL A 1 105 ? 8.440 -9.676 14.583 1.00 88.56 105 VAL A N 1
ATOM 811 C CA . VAL A 1 105 ? 8.049 -8.469 15.331 1.00 88.56 105 VAL A CA 1
ATOM 812 C C . VAL A 1 105 ? 7.635 -7.312 14.415 1.00 88.56 105 VAL A C 1
ATOM 814 O O . VAL A 1 105 ? 6.704 -6.583 14.751 1.00 88.56 105 VAL A O 1
ATOM 817 N N . ASP A 1 106 ? 8.262 -7.199 13.244 1.00 89.00 106 ASP A N 1
ATOM 818 C CA . ASP A 1 106 ? 7.997 -6.125 12.287 1.00 89.00 106 ASP A CA 1
ATOM 819 C C . ASP A 1 106 ? 6.773 -6.426 11.401 1.00 89.00 106 ASP A C 1
ATOM 821 O O . ASP A 1 106 ? 6.019 -5.522 11.047 1.00 89.00 106 ASP A O 1
ATOM 825 N N . CYS A 1 107 ? 6.519 -7.702 11.084 1.00 92.88 107 CYS A N 1
ATOM 826 C CA . CYS A 1 107 ? 5.465 -8.124 10.151 1.00 92.88 107 CYS A CA 1
ATOM 827 C C . CYS A 1 107 ? 4.147 -8.528 10.828 1.00 92.88 107 CYS A C 1
ATOM 829 O O . CYS A 1 107 ? 3.061 -8.248 10.315 1.00 92.88 107 CYS A O 1
ATOM 831 N N . GLY A 1 108 ? 4.226 -9.191 11.981 1.00 94.12 108 GLY A N 1
ATOM 832 C CA . GLY A 1 108 ? 3.083 -9.774 12.682 1.00 94.12 108 GLY A CA 1
ATOM 833 C C . GLY A 1 108 ? 1.989 -8.752 13.015 1.00 94.12 108 GLY A C 1
ATOM 834 O O . GLY A 1 108 ? 0.822 -9.002 12.698 1.00 94.12 108 GLY A O 1
ATOM 835 N N . PRO A 1 109 ? 2.325 -7.578 13.587 1.00 96.19 109 PRO A N 1
ATOM 836 C CA . PRO A 1 109 ? 1.346 -6.524 13.845 1.00 96.19 109 PRO A CA 1
ATOM 837 C C . PRO A 1 109 ? 0.665 -6.006 12.573 1.00 96.19 109 PRO A C 1
ATOM 839 O O . PRO A 1 109 ? -0.552 -5.824 12.565 1.00 96.19 109 PRO A O 1
ATOM 842 N N . ILE A 1 110 ? 1.420 -5.824 11.484 1.00 96.81 110 ILE A N 1
ATOM 843 C CA . ILE A 1 110 ? 0.890 -5.364 10.191 1.00 96.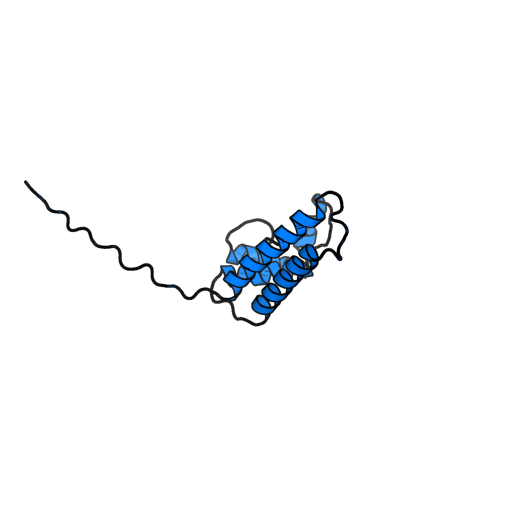81 110 ILE A CA 1
ATOM 844 C C . ILE A 1 110 ? -0.141 -6.367 9.660 1.00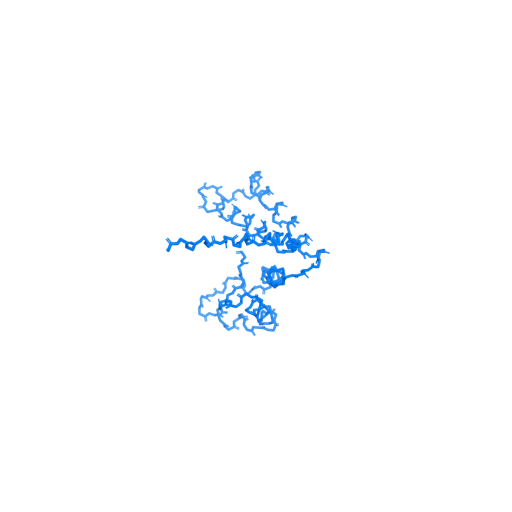 96.81 110 ILE A C 1
ATOM 846 O O . ILE A 1 110 ? -1.256 -6.000 9.282 1.00 96.81 110 ILE A O 1
ATOM 850 N N . LEU A 1 111 ? 0.208 -7.653 9.702 1.00 95.56 111 LEU A N 1
ATOM 851 C CA . LEU A 1 111 ? -0.647 -8.743 9.252 1.00 95.56 111 LEU A CA 1
ATOM 852 C C . LEU A 1 111 ? -1.932 -8.856 10.085 1.00 95.56 111 LEU A C 1
ATOM 854 O O . LEU A 1 111 ? -3.012 -9.089 9.540 1.00 95.56 111 LEU A O 1
ATOM 858 N N . ALA A 1 112 ? -1.830 -8.668 11.402 1.00 96.50 112 ALA A N 1
ATOM 859 C CA . ALA A 1 112 ? -2.983 -8.663 12.296 1.00 96.50 112 ALA A CA 1
ATOM 860 C C . ALA A 1 112 ? -3.946 -7.506 11.979 1.00 96.50 112 ALA A C 1
ATOM 862 O O . ALA A 1 112 ? -5.157 -7.727 11.914 1.00 96.50 112 ALA A O 1
ATOM 863 N N . ILE A 1 113 ? -3.421 -6.300 11.724 1.00 97.50 113 ILE A N 1
ATOM 864 C CA . ILE A 1 113 ? -4.223 -5.130 11.331 1.00 97.50 113 ILE A CA 1
ATOM 865 C C . ILE A 1 113 ? -4.933 -5.395 10.001 1.00 97.50 113 ILE A C 1
ATOM 867 O O . ILE A 1 113 ? -6.148 -5.225 9.917 1.00 97.50 113 ILE A O 1
ATOM 871 N N . TRP A 1 114 ? -4.214 -5.880 8.984 1.00 97.69 114 TRP A N 1
ATOM 872 C CA . TRP A 1 114 ? -4.798 -6.209 7.680 1.00 97.69 114 TRP A CA 1
ATOM 873 C C . TRP A 1 114 ? -5.990 -7.163 7.794 1.00 97.69 114 TRP A C 1
ATOM 875 O O . TRP A 1 114 ? -7.071 -6.888 7.267 1.00 97.69 114 TRP A O 1
ATOM 885 N N . ARG A 1 115 ? -5.812 -8.274 8.515 1.00 97.38 115 ARG A N 1
ATOM 886 C CA . ARG A 1 115 ? -6.860 -9.288 8.698 1.00 97.38 115 ARG A CA 1
ATOM 887 C C . ARG A 1 115 ? -8.058 -8.722 9.451 1.00 97.38 115 ARG A C 1
ATOM 889 O O . ARG A 1 115 ? -9.195 -8.967 9.059 1.00 97.38 115 ARG A O 1
ATOM 896 N N . ALA A 1 116 ? -7.817 -7.918 10.487 1.00 97.81 116 ALA A N 1
ATOM 897 C CA . ALA A 1 116 ? -8.881 -7.265 11.243 1.00 97.81 116 ALA A CA 1
ATOM 898 C C . ALA A 1 116 ? -9.678 -6.259 10.393 1.00 97.81 116 ALA A C 1
ATOM 900 O O . ALA A 1 116 ? -10.895 -6.157 10.540 1.00 97.81 116 ALA A O 1
ATOM 901 N N . CYS A 1 117 ? -9.011 -5.532 9.495 1.00 97.62 117 CYS A N 1
ATOM 902 C CA . CYS A 1 117 ? -9.639 -4.529 8.640 1.00 97.62 117 CYS A CA 1
ATOM 903 C C . CYS A 1 117 ? -10.397 -5.129 7.449 1.00 97.62 117 CYS A C 1
ATOM 905 O O . CYS A 1 117 ? -11.443 -4.611 7.063 1.00 97.62 117 CYS A O 1
ATOM 907 N N . THR A 1 118 ? -9.883 -6.209 6.861 1.00 96.94 118 THR A N 1
ATOM 908 C CA . THR A 1 118 ? -10.429 -6.783 5.619 1.00 96.94 118 THR A CA 1
ATOM 909 C C . THR A 1 118 ? -11.309 -8.009 5.839 1.00 96.94 118 THR A C 1
ATOM 911 O O . THR A 1 118 ? -12.094 -8.356 4.959 1.00 96.94 118 THR A O 1
ATOM 914 N N . GLY A 1 119 ? -11.160 -8.699 6.974 1.00 96.44 119 GLY A N 1
ATOM 915 C CA . GLY A 1 119 ? -11.751 -10.017 7.208 1.00 96.44 119 GLY A CA 1
ATOM 916 C C . GLY A 1 119 ? -11.171 -11.127 6.322 1.00 96.44 119 GLY A C 1
ATOM 917 O O . GLY A 1 119 ? -11.680 -12.245 6.354 1.00 96.44 119 GLY A O 1
ATOM 918 N N . LYS A 1 120 ? -10.140 -10.834 5.517 1.00 94.44 120 LYS A N 1
ATOM 919 C CA . LYS A 1 120 ? -9.464 -11.810 4.660 1.00 94.44 120 LYS A CA 1
ATOM 920 C C . LYS A 1 120 ? -8.369 -12.514 5.448 1.00 94.44 120 LYS A C 1
ATOM 922 O O . LYS A 1 120 ? -7.583 -11.867 6.138 1.00 94.44 120 LYS A O 1
ATOM 927 N N . ASP A 1 121 ? -8.268 -13.822 5.263 1.00 88.75 121 ASP A N 1
ATOM 928 C CA . ASP A 1 121 ? -7.058 -14.562 5.602 1.00 88.75 121 ASP A CA 1
ATOM 929 C C . ASP A 1 121 ? -5.961 -14.285 4.560 1.00 88.75 121 ASP A C 1
ATOM 931 O O . ASP A 1 121 ? -6.242 -13.923 3.418 1.00 88.75 121 ASP A O 1
ATOM 935 N N . GLY A 1 122 ? -4.695 -14.460 4.944 1.00 89.44 122 GLY A N 1
ATOM 936 C CA . GLY A 1 122 ? -3.546 -14.235 4.057 1.00 89.44 122 GLY A CA 1
ATOM 937 C C . GLY A 1 122 ? -2.771 -12.955 4.366 1.00 89.44 122 GLY A C 1
ATOM 938 O O . GLY A 1 122 ? -2.720 -12.549 5.533 1.00 89.44 122 GLY A O 1
ATOM 939 N N . PHE A 1 123 ? -2.127 -12.401 3.333 1.00 92.38 123 PHE A N 1
ATOM 940 C CA . PHE A 1 123 ? -1.209 -11.256 3.384 1.00 92.38 123 PHE A CA 1
ATOM 941 C C . PHE A 1 123 ? -1.837 -9.999 2.771 1.00 92.38 123 PHE A C 1
ATOM 943 O O . PHE A 1 123 ? -2.792 -10.121 1.998 1.00 92.38 123 PHE A O 1
ATOM 950 N N . PRO A 1 124 ? -1.310 -8.806 3.089 1.00 94.75 124 PRO A N 1
ATOM 951 C CA . PRO A 1 124 ? -1.746 -7.573 2.458 1.00 94.75 124 PRO A CA 1
ATOM 952 C C . PRO A 1 124 ? -1.550 -7.587 0.945 1.00 94.75 124 PRO A C 1
ATOM 954 O O . PRO A 1 124 ? -0.530 -8.056 0.439 1.00 94.75 124 PRO A O 1
ATOM 957 N N . GLU A 1 125 ? -2.537 -7.058 0.228 1.00 93.88 125 GLU A N 1
ATOM 958 C CA . GLU A 1 125 ? -2.437 -6.867 -1.216 1.00 93.88 125 GLU A CA 1
ATOM 959 C C . GLU A 1 125 ? -1.512 -5.677 -1.485 1.00 93.88 125 GLU A C 1
ATOM 961 O O . GLU A 1 125 ? 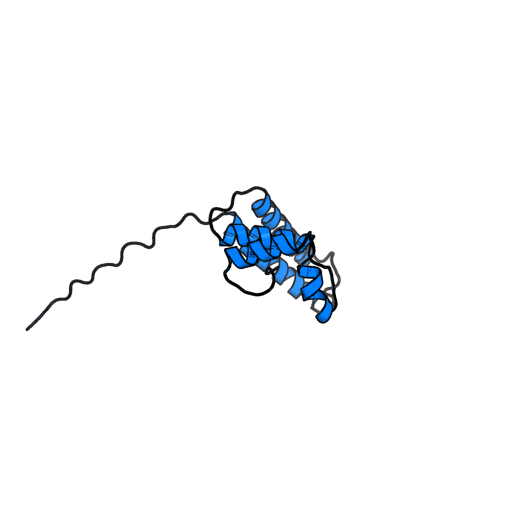-1.757 -4.568 -1.005 1.00 93.88 125 GLU A O 1
ATOM 966 N N . THR A 1 126 ? -0.442 -5.929 -2.237 1.00 91.19 126 THR A N 1
ATOM 967 C CA . THR A 1 126 ? 0.507 -4.921 -2.724 1.00 91.19 126 THR A CA 1
ATOM 968 C C . THR A 1 126 ? 0.692 -5.106 -4.203 1.00 91.19 126 THR A C 1
ATOM 970 O O . THR A 1 126 ? 0.638 -6.262 -4.671 1.00 91.19 126 THR A O 1
#

Radius of gyration: 20.18 Å; cha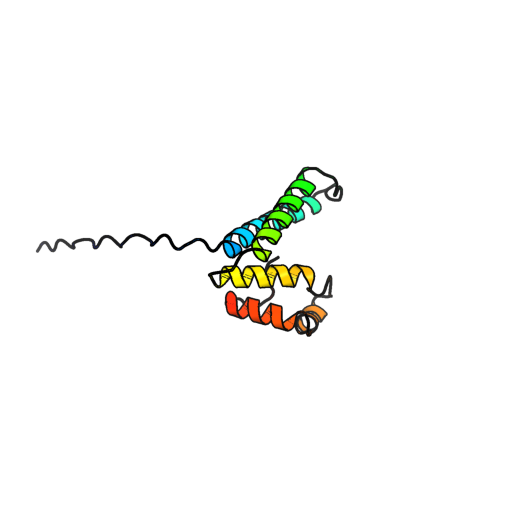ins: 1; bounding box: 74×35×39 Å

Secondary structure (DSSP, 8-state):
---------------PPPPHHHHHHHHHHHHHHHHHHHHTSTTTT-TT-HHHHHHHHHHHHHHHHHHHSPP-SHHHHHHHHHHHHHHHS-SS--TTTHHHHTTSTTTHHHHHHHHHHH--SS----

Organism: NCBI:txid441209